Protein AF-A0A1G7Z6Z0-F1 (afdb_monomer)

Radius of gyration: 14.85 Å; Cα contacts (8 Å, |Δi|>4): 49; chains: 1; bounding box: 39×23×39 Å

Organism: NCBI:txid470826

Nearest PDB structures (foldseek):
  7s5k-assembly1_E  TM=9.133E-01  e=5.825E-01  Myxococcus xanthus
  7s5c-assembly1_F  TM=9.000E-01  e=8.445E-01  Myxococcus xanthus
  7s5c-assembly1_D  TM=9.176E-01  e=1.082E+00  Myxococcus xanthus
  3k6c-assembly1_A  TM=8.644E-01  e=9.558E-01  N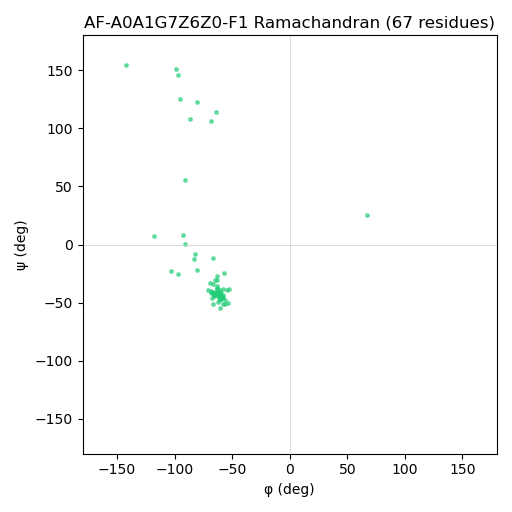itrosomonas europaea
  4wpe-assembly1_A-2  TM=8.448E-01  e=8.877E+00  Saccharomyces cerevisiae S288C

Secondary structure (DSSP, 8-state):
--------HHHHHHHHHHHHHHHHHHHHHHTTT---HHHHHHHHHHHHHHHHHHHHHHHHHHT--GGG-

Structure (mmCIF, N/CA/C/O backbone):
data_AF-A0A1G7Z6Z0-F1
#
_entry.id   AF-A0A1G7Z6Z0-F1
#
loop_
_atom_site.group_PDB
_atom_site.id
_atom_site.type_symbol
_atom_site.label_atom_id
_atom_site.label_alt_id
_atom_site.label_comp_id
_atom_site.label_asym_id
_atom_site.label_entity_id
_atom_site.label_seq_id
_atom_site.pdbx_PDB_ins_code
_atom_site.Cartn_x
_atom_site.Cartn_y
_atom_site.Cartn_z
_atom_site.occupancy
_ato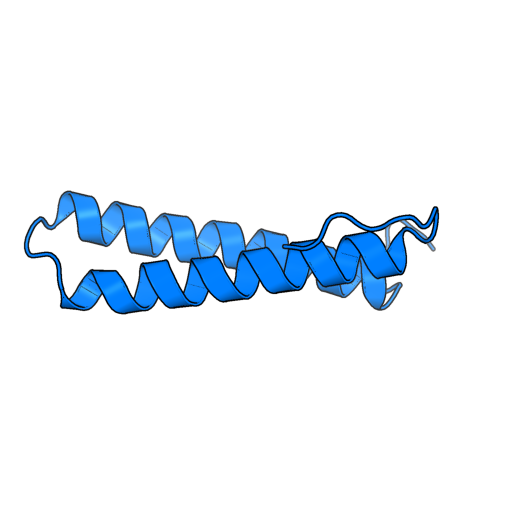m_site.B_iso_or_equiv
_atom_site.auth_seq_id
_atom_site.auth_comp_id
_atom_site.auth_asym_id
_atom_site.auth_atom_id
_atom_site.pdbx_PDB_model_num
ATOM 1 N N . MET A 1 1 ? -6.101 5.703 -11.134 1.00 92.00 1 MET A N 1
ATOM 2 C CA . MET A 1 1 ? -5.166 4.934 -11.994 1.00 92.00 1 MET A CA 1
ATOM 3 C C . MET A 1 1 ? -5.448 5.229 -13.456 1.00 92.00 1 MET A C 1
ATOM 5 O O . MET A 1 1 ? -6.598 5.483 -13.800 1.00 92.00 1 MET A O 1
ATOM 9 N N . LYS A 1 2 ? -4.409 5.237 -14.289 1.00 93.50 2 LYS A N 1
ATOM 10 C CA . LYS A 1 2 ? -4.485 5.524 -15.729 1.00 93.50 2 LYS A CA 1
ATOM 11 C C . LYS A 1 2 ? -4.498 4.228 -16.540 1.00 93.50 2 LYS A C 1
ATOM 13 O O . LYS A 1 2 ? -3.907 3.246 -16.104 1.00 93.50 2 LYS A O 1
ATOM 18 N N . ASP A 1 3 ? -5.123 4.252 -17.711 1.00 95.56 3 ASP A N 1
ATOM 19 C CA . ASP A 1 3 ? -4.964 3.202 -18.718 1.00 95.56 3 ASP A CA 1
A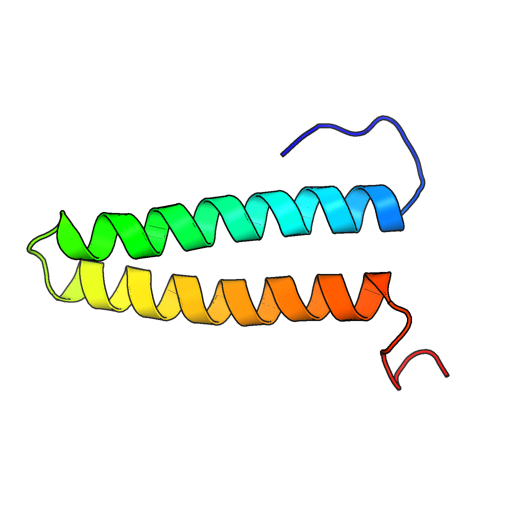TOM 20 C C . ASP A 1 3 ? -3.739 3.533 -19.583 1.00 95.56 3 ASP A C 1
ATOM 22 O O . ASP A 1 3 ? -3.735 4.524 -20.318 1.00 95.56 3 ASP A O 1
ATOM 26 N N . LEU A 1 4 ? -2.653 2.780 -19.406 1.00 96.56 4 LEU A N 1
ATOM 27 C CA . LEU A 1 4 ? -1.369 3.077 -20.033 1.00 96.56 4 LEU A CA 1
ATOM 28 C C . LEU A 1 4 ? -1.205 2.295 -21.339 1.00 96.56 4 LEU A C 1
ATOM 30 O O . LEU A 1 4 ? -1.228 1.069 -21.348 1.00 96.56 4 LEU A O 1
ATOM 34 N N . GLN A 1 5 ? -0.929 3.009 -22.428 1.00 96.81 5 GLN A N 1
ATOM 35 C CA . GLN A 1 5 ? -0.670 2.435 -23.754 1.00 96.81 5 GLN A CA 1
ATOM 36 C C . GLN A 1 5 ? 0.835 2.169 -23.959 1.00 96.81 5 GLN A C 1
ATOM 38 O O . GLN A 1 5 ? 1.457 2.697 -24.877 1.00 96.81 5 GLN A O 1
ATOM 43 N N . THR A 1 6 ? 1.451 1.407 -23.051 1.00 96.56 6 THR A N 1
ATOM 44 C CA . THR A 1 6 ? 2.874 1.016 -23.104 1.00 96.56 6 THR A CA 1
ATOM 45 C C . THR A 1 6 ? 3.054 -0.420 -22.618 1.00 96.56 6 THR A C 1
ATOM 47 O O . THR A 1 6 ? 2.251 -0.910 -21.827 1.00 96.56 6 THR A O 1
ATOM 50 N N . SER A 1 7 ? 4.111 -1.098 -23.064 1.00 95.62 7 SER A N 1
ATOM 51 C CA . SER A 1 7 ? 4.531 -2.402 -22.533 1.00 95.62 7 SER A CA 1
ATOM 52 C C . SER A 1 7 ? 5.541 -2.286 -21.384 1.00 95.62 7 SER A C 1
ATOM 54 O O . SER A 1 7 ? 6.013 -3.306 -20.890 1.00 95.62 7 SER A O 1
ATOM 56 N N . ASP A 1 8 ? 5.915 -1.066 -20.985 1.00 95.44 8 ASP A N 1
ATOM 57 C CA . ASP A 1 8 ? 6.854 -0.830 -19.888 1.00 95.44 8 ASP A CA 1
ATOM 58 C C . ASP A 1 8 ? 6.234 -1.232 -18.540 1.00 95.44 8 ASP A C 1
ATOM 60 O O . ASP A 1 8 ? 5.367 -0.546 -17.992 1.00 95.44 8 ASP A O 1
ATOM 64 N N . ALA A 1 9 ? 6.698 -2.358 -18.001 1.00 95.25 9 ALA A N 1
ATOM 65 C CA . ALA A 1 9 ? 6.218 -2.908 -16.742 1.00 95.25 9 ALA A CA 1
ATOM 66 C C . ALA A 1 9 ? 6.486 -1.982 -15.541 1.00 95.25 9 ALA A C 1
ATOM 68 O O . ALA A 1 9 ? 5.667 -1.942 -14.620 1.00 95.25 9 ALA A O 1
ATOM 69 N N . LYS A 1 10 ? 7.562 -1.180 -15.565 1.00 94.25 10 LYS A N 1
ATOM 70 C CA . LYS A 1 10 ? 7.848 -0.213 -14.496 1.00 94.25 10 LYS A CA 1
ATOM 71 C C . LYS A 1 10 ? 6.825 0.920 -14.492 1.00 94.25 10 LYS A C 1
ATOM 73 O O . LYS A 1 10 ? 6.300 1.254 -13.433 1.00 94.25 10 LYS A O 1
ATOM 78 N N . ALA A 1 11 ? 6.452 1.428 -15.667 1.00 95.88 11 ALA A N 1
ATOM 79 C CA . ALA A 1 11 ? 5.395 2.433 -15.786 1.00 95.88 11 ALA A CA 1
ATOM 80 C C . ALA A 1 11 ? 4.039 1.918 -15.259 1.00 95.88 11 ALA A C 1
ATOM 82 O O . ALA A 1 11 ? 3.308 2.648 -14.582 1.00 95.88 11 ALA A O 1
ATOM 83 N N . HIS A 1 12 ? 3.709 0.646 -15.519 1.00 97.81 12 HIS A N 1
ATOM 84 C CA . HIS A 1 12 ? 2.516 0.004 -14.949 1.00 97.81 12 HIS A CA 1
ATOM 85 C C . HIS A 1 12 ? 2.603 -0.148 -13.428 1.00 97.81 12 HIS A C 1
ATOM 87 O O . HIS A 1 12 ? 1.632 0.177 -12.739 1.00 97.81 12 HIS A O 1
ATOM 93 N N . SER A 1 13 ? 3.757 -0.577 -12.904 1.00 97.31 13 SER A N 1
ATOM 94 C CA . SER A 1 13 ? 4.008 -0.684 -11.460 1.00 97.31 13 SER A CA 1
ATOM 95 C C . SER A 1 13 ? 3.774 0.649 -10.750 1.00 97.31 13 SER A C 1
ATOM 97 O O . SER A 1 13 ? 2.971 0.725 -9.819 1.00 97.31 13 SER A O 1
ATOM 99 N N . GLU A 1 14 ? 4.380 1.726 -11.253 1.00 97.56 14 GLU A N 1
ATOM 100 C CA . GLU A 1 14 ? 4.274 3.063 -10.664 1.00 97.56 14 GLU A CA 1
ATOM 101 C C . GLU A 1 14 ? 2.821 3.573 -10.652 1.00 97.56 14 GLU A C 1
ATOM 103 O O . GLU A 1 14 ? 2.352 4.146 -9.662 1.00 97.56 14 GLU A O 1
ATOM 108 N N . ASN A 1 15 ? 2.071 3.328 -11.732 1.00 98.31 15 ASN A N 1
ATOM 109 C CA . ASN A 1 15 ? 0.660 3.707 -11.834 1.00 98.31 15 ASN A CA 1
ATOM 110 C C . ASN A 1 15 ? -0.224 2.950 -10.828 1.00 98.31 15 ASN A C 1
ATOM 112 O O . ASN A 1 15 ? -1.098 3.560 -10.200 1.00 98.31 15 ASN A O 1
ATOM 116 N N . ILE A 1 16 ? 0.022 1.652 -10.628 1.00 98.50 16 ILE A N 1
ATOM 117 C CA . ILE A 1 16 ? -0.680 0.852 -9.614 1.00 98.50 16 ILE A CA 1
ATOM 118 C C . ILE A 1 16 ? -0.298 1.324 -8.209 1.00 98.50 16 ILE A C 1
ATOM 120 O O . ILE A 1 16 ? -1.181 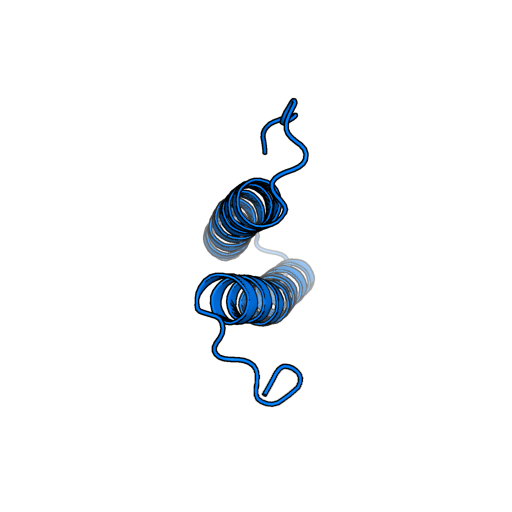1.571 -7.383 1.00 98.50 16 ILE A O 1
ATOM 124 N N . ARG A 1 17 ? 0.995 1.532 -7.941 1.00 98.25 17 ARG A N 1
ATOM 125 C CA . ARG A 1 17 ? 1.495 2.017 -6.648 1.00 98.25 17 ARG A CA 1
ATOM 126 C C . ARG A 1 17 ? 0.891 3.370 -6.270 1.00 98.25 17 ARG A C 1
ATOM 128 O O . ARG A 1 17 ? 0.535 3.575 -5.107 1.00 98.25 17 ARG A O 1
ATOM 135 N N . SER A 1 18 ? 0.711 4.269 -7.242 1.00 98.44 18 SER A N 1
ATOM 136 C CA . SER A 1 18 ? -0.010 5.534 -7.050 1.00 98.44 18 SER A CA 1
ATOM 137 C C . SER A 1 18 ? -1.470 5.301 -6.650 1.00 98.44 18 SER A C 1
ATOM 139 O O . SER A 1 18 ? -1.942 5.897 -5.683 1.00 98.44 18 SER A O 1
ATOM 141 N N . GLY A 1 19 ? -2.175 4.390 -7.329 1.00 98.62 19 GLY A N 1
ATOM 142 C CA . GLY A 1 19 ? -3.552 4.023 -6.975 1.00 98.62 19 GLY A CA 1
ATOM 143 C C . GLY A 1 19 ? -3.679 3.440 -5.564 1.00 98.62 19 GLY A C 1
ATOM 144 O O . GLY A 1 19 ? -4.582 3.817 -4.816 1.00 98.62 19 GLY A O 1
ATOM 145 N N . LEU A 1 20 ? -2.740 2.577 -5.161 1.00 98.69 20 LEU A N 1
ATOM 146 C CA . LEU A 1 20 ? -2.673 2.050 -3.794 1.00 98.69 20 LEU A CA 1
ATOM 147 C C . LEU A 1 20 ? -2.478 3.180 -2.776 1.00 98.69 20 LEU A C 1
ATOM 149 O O . LEU A 1 20 ? -3.163 3.216 -1.756 1.00 98.69 20 LEU A O 1
ATOM 153 N N . GLN A 1 21 ? -1.584 4.132 -3.057 1.00 98.62 21 GLN A N 1
ATOM 154 C CA . GLN A 1 21 ? -1.336 5.280 -2.182 1.00 98.62 21 GLN A CA 1
ATOM 155 C C . GLN A 1 21 ? -2.581 6.164 -2.007 1.00 98.62 21 GLN A C 1
ATOM 157 O O . GLN A 1 21 ? -2.872 6.582 -0.883 1.00 98.62 21 GLN A O 1
ATOM 162 N N . GLU A 1 22 ? -3.314 6.434 -3.088 1.00 98.69 22 GLU A N 1
ATOM 163 C CA . GLU A 1 22 ? -4.576 7.185 -3.053 1.00 98.69 22 GLU A CA 1
ATOM 164 C C . GLU A 1 22 ? -5.623 6.472 -2.183 1.00 98.69 22 GLU A C 1
ATOM 166 O O . GLU A 1 22 ? -6.222 7.091 -1.298 1.00 98.69 22 GLU A O 1
ATOM 171 N N . LEU A 1 23 ? -5.788 5.158 -2.366 1.00 98.69 23 LEU A N 1
ATOM 172 C CA . LEU A 1 23 ? -6.748 4.363 -1.599 1.00 98.69 23 LEU A CA 1
ATOM 173 C C . LEU A 1 23 ? -6.373 4.267 -0.112 1.00 98.69 23 LEU A C 1
ATOM 175 O O . LEU A 1 23 ? -7.240 4.433 0.744 1.00 98.69 23 LEU A O 1
ATOM 179 N N . ILE A 1 24 ? -5.090 4.078 0.216 1.00 98.81 24 ILE A N 1
ATOM 180 C CA . ILE A 1 24 ? -4.596 4.081 1.606 1.00 98.81 24 ILE A CA 1
ATOM 181 C C . ILE A 1 24 ? -4.933 5.407 2.296 1.00 98.81 24 ILE A C 1
ATOM 183 O O . ILE A 1 24 ? -5.388 5.412 3.441 1.00 98.81 24 ILE A O 1
ATOM 187 N N . VAL A 1 25 ? -4.716 6.537 1.615 1.00 98.69 25 VAL A N 1
ATOM 188 C CA . VAL A 1 25 ? -5.050 7.865 2.155 1.00 98.69 25 VAL A CA 1
ATOM 189 C C . VAL A 1 25 ? -6.552 7.989 2.388 1.00 98.69 25 VAL A C 1
ATOM 191 O O . VAL A 1 25 ? -6.959 8.492 3.436 1.00 98.69 25 VAL A O 1
ATOM 194 N N . HIS A 1 26 ? -7.372 7.507 1.453 1.00 98.38 26 HIS A N 1
ATOM 195 C CA . HIS A 1 26 ? -8.825 7.539 1.588 1.00 98.38 26 HIS A CA 1
ATOM 196 C C . HIS A 1 26 ? -9.310 6.715 2.789 1.00 98.38 26 HIS A C 1
ATOM 198 O O . HIS A 1 26 ? -10.022 7.244 3.639 1.00 98.38 26 HIS A O 1
ATOM 204 N N . LEU A 1 27 ? -8.846 5.466 2.915 1.00 98.62 27 LEU A N 1
ATOM 205 C CA . LEU A 1 27 ? -9.169 4.583 4.041 1.00 98.62 27 LEU A CA 1
ATOM 206 C C . LEU A 1 27 ? -8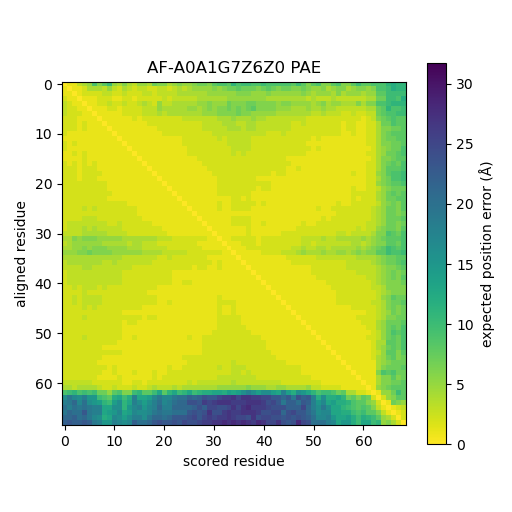.802 5.229 5.380 1.00 98.62 27 LEU A C 1
ATOM 208 O O . LEU A 1 27 ? -9.637 5.304 6.278 1.00 98.62 27 LEU A O 1
ATOM 212 N N . LYS A 1 28 ? -7.587 5.782 5.493 1.00 98.31 28 LYS A N 1
ATOM 213 C CA . LYS A 1 28 ? -7.136 6.458 6.719 1.00 98.31 28 LYS A CA 1
ATOM 214 C C . LYS A 1 28 ? -7.965 7.697 7.054 1.00 98.31 28 LYS A C 1
ATOM 216 O O . LYS A 1 28 ? -8.228 7.962 8.224 1.00 98.31 28 LYS A O 1
ATOM 221 N N . LYS A 1 29 ? -8.384 8.455 6.038 1.00 98.44 29 LYS A N 1
ATOM 222 C CA . LYS A 1 29 ? -9.228 9.643 6.211 1.00 98.44 29 LYS A CA 1
ATOM 223 C C . LYS A 1 29 ? -10.643 9.279 6.663 1.00 98.44 29 LYS A C 1
ATOM 225 O O . LYS A 1 29 ? -11.255 10.063 7.380 1.00 98.44 29 LYS A O 1
ATOM 230 N N . ASP A 1 30 ? -11.171 8.137 6.241 1.00 98.38 30 ASP A N 1
ATOM 231 C CA . ASP A 1 30 ? -12.546 7.742 6.552 1.00 98.38 30 ASP A CA 1
ATOM 232 C C . ASP A 1 30 ? -12.705 7.137 7.948 1.00 98.38 30 ASP A C 1
ATOM 234 O O . ASP A 1 30 ? -13.788 7.249 8.518 1.00 98.38 30 ASP A O 1
ATOM 238 N N . ILE A 1 31 ? -11.632 6.617 8.558 1.00 98.12 31 ILE A N 1
ATOM 239 C CA . ILE A 1 31 ? -11.641 6.159 9.962 1.00 98.12 31 ILE A CA 1
ATOM 240 C C . ILE A 1 31 ? -12.172 7.247 10.912 1.00 98.12 31 ILE A C 1
ATOM 242 O O . ILE A 1 31 ? -12.905 6.935 11.849 1.00 98.12 31 ILE A O 1
ATOM 246 N N . SER A 1 32 ? -11.844 8.524 10.675 1.00 95.38 32 SER A N 1
ATOM 247 C CA . SER A 1 32 ? -12.310 9.640 11.514 1.00 95.38 32 SER A CA 1
ATOM 248 C C . SER A 1 32 ? -13.716 10.144 11.174 1.00 95.38 32 SER A C 1
ATOM 250 O O . SER A 1 32 ? -14.246 10.975 11.908 1.00 95.38 32 SER A O 1
ATOM 252 N N . LYS A 1 33 ? -14.319 9.670 10.078 1.00 97.75 33 LYS A N 1
ATOM 253 C CA . LYS A 1 33 ? -15.652 10.093 9.617 1.00 97.75 33 LYS A CA 1
ATOM 254 C C . LYS A 1 33 ? -16.752 9.089 9.927 1.00 97.75 33 LYS A C 1
ATOM 256 O O . LYS A 1 33 ? -17.921 9.459 9.900 1.00 97.75 33 LYS A O 1
ATOM 261 N N . VAL A 1 34 ? -16.395 7.823 10.123 1.00 97.44 34 VAL A N 1
ATOM 262 C CA . VAL A 1 34 ? -17.355 6.757 10.419 1.00 97.44 34 VAL A CA 1
ATOM 263 C C . VAL A 1 34 ? -17.424 6.515 11.919 1.00 97.44 34 VAL A C 1
ATOM 265 O O . VAL A 1 34 ? -16.410 6.604 12.604 1.00 97.44 34 VAL A O 1
ATOM 268 N N . ASP A 1 35 ? -18.602 6.169 12.432 1.00 97.94 35 ASP A N 1
ATOM 269 C CA . ASP A 1 35 ? -18.779 5.823 13.849 1.00 97.94 35 ASP A CA 1
ATOM 270 C C . ASP A 1 35 ? -18.748 4.312 14.099 1.00 97.94 35 ASP A C 1
ATOM 272 O O . ASP A 1 35 ? -18.370 3.892 15.191 1.00 97.94 35 ASP A O 1
ATOM 276 N N . ASP A 1 36 ? -19.080 3.491 13.093 1.00 98.62 36 ASP A N 1
ATOM 277 C CA . ASP A 1 36 ? -19.108 2.030 13.219 1.00 98.62 36 ASP A CA 1
ATOM 278 C C . ASP A 1 36 ? -17.699 1.468 13.514 1.00 98.62 36 ASP A C 1
ATOM 280 O O . ASP A 1 36 ? -16.817 1.523 12.647 1.00 98.62 36 ASP A O 1
ATOM 284 N N . PRO A 1 37 ? -17.467 0.880 14.705 1.00 98.19 37 PRO A N 1
ATOM 285 C CA . PRO A 1 37 ? -16.163 0.336 15.067 1.00 98.19 37 PRO A CA 1
ATOM 286 C C . PRO A 1 37 ? -15.719 -0.827 14.169 1.00 98.19 37 PRO A C 1
ATOM 288 O O . PRO A 1 37 ? -14.516 -1.011 13.978 1.00 98.19 37 PRO A O 1
ATOM 291 N N . LYS A 1 38 ? -16.645 -1.584 13.563 1.00 98.62 38 LYS A N 1
ATOM 292 C CA . LYS A 1 38 ? -16.286 -2.648 12.609 1.00 98.62 38 LYS A CA 1
ATOM 293 C C . LYS A 1 38 ? -15.767 -2.067 11.296 1.00 98.62 38 LYS A C 1
ATOM 295 O O . LYS A 1 38 ? -14.802 -2.589 10.742 1.00 98.62 38 LYS A O 1
ATOM 300 N N . ALA A 1 39 ? -16.368 -0.974 10.825 1.00 98.62 39 ALA A N 1
ATOM 301 C CA . ALA A 1 39 ? -15.898 -0.265 9.639 1.00 98.62 39 ALA A CA 1
ATOM 302 C C . ALA A 1 39 ? -14.503 0.340 9.862 1.00 98.62 39 ALA A C 1
ATOM 304 O O . ALA A 1 39 ? -13.642 0.209 8.995 1.00 98.62 39 ALA A O 1
ATOM 305 N N . LYS A 1 40 ? -14.243 0.922 11.043 1.00 98.69 40 LYS A N 1
ATOM 306 C CA . LYS A 1 40 ? -12.906 1.431 11.402 1.00 98.69 40 LYS A CA 1
ATOM 307 C C . LYS A 1 40 ? -11.847 0.337 11.336 1.00 98.69 40 LYS A C 1
ATOM 309 O O . LYS A 1 40 ? -10.859 0.505 10.629 1.00 98.69 40 LYS A O 1
ATOM 314 N N . ALA A 1 41 ? -12.102 -0.796 11.994 1.00 98.56 41 ALA A N 1
ATOM 315 C CA . ALA A 1 41 ? -11.188 -1.935 11.978 1.00 98.56 41 ALA A CA 1
ATOM 316 C C . ALA A 1 41 ? -10.934 -2.437 10.546 1.00 98.56 41 ALA A C 1
ATOM 318 O O . ALA A 1 41 ? -9.790 -2.659 10.158 1.00 98.56 41 ALA A O 1
ATOM 319 N N . LEU A 1 42 ? -11.986 -2.539 9.723 1.00 9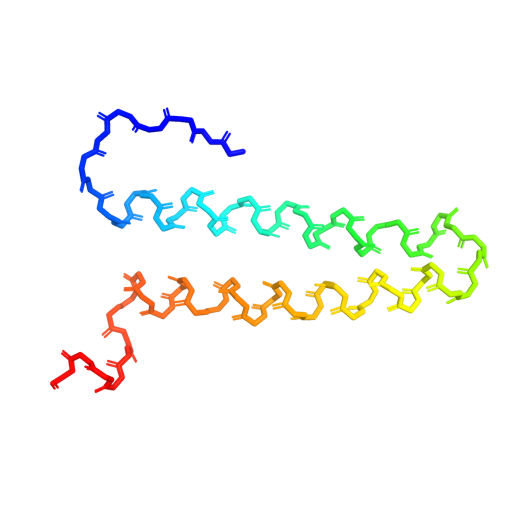8.75 42 LEU A N 1
ATOM 320 C CA . LEU A 1 42 ? -11.849 -2.908 8.314 1.00 98.75 42 LEU A CA 1
ATOM 321 C C . LEU A 1 42 ? -10.951 -1.926 7.545 1.00 98.75 42 LEU A C 1
ATOM 323 O O . LEU A 1 42 ? -10.097 -2.366 6.772 1.00 98.75 42 LEU A O 1
ATOM 327 N N . PHE A 1 43 ? -11.125 -0.616 7.733 1.00 98.75 43 PHE A N 1
ATOM 328 C CA . PHE A 1 43 ? -10.330 0.401 7.038 1.00 98.75 43 PHE A CA 1
ATOM 329 C C . PHE A 1 43 ? -8.868 0.408 7.486 1.00 98.75 43 PHE A C 1
ATOM 331 O O . PHE A 1 43 ? -7.982 0.528 6.639 1.00 98.75 43 PHE A O 1
ATOM 338 N N . GLU A 1 44 ? -8.612 0.231 8.783 1.00 98.62 44 GLU A N 1
ATOM 339 C CA . GLU A 1 44 ? -7.264 0.108 9.347 1.00 98.62 44 GLU A CA 1
ATOM 340 C C . GLU A 1 44 ? -6.530 -1.100 8.764 1.00 98.62 44 GLU A C 1
ATOM 342 O O . GLU A 1 44 ? -5.469 -0.937 8.156 1.00 98.62 44 GLU A O 1
ATOM 347 N N . THR A 1 45 ? -7.132 -2.290 8.851 1.00 98.62 45 THR A N 1
ATOM 348 C CA . THR A 1 45 ? -6.539 -3.521 8.310 1.00 98.62 45 THR A CA 1
ATOM 349 C C . THR A 1 45 ? -6.353 -3.437 6.795 1.00 98.62 45 THR A C 1
ATOM 351 O O . THR A 1 45 ? -5.312 -3.833 6.272 1.00 98.62 45 THR A O 1
ATOM 354 N N . SER A 1 46 ? -7.322 -2.869 6.069 1.00 98.81 46 SER A N 1
ATOM 355 C CA . SER A 1 46 ? -7.198 -2.680 4.619 1.00 98.81 46 SER A CA 1
ATOM 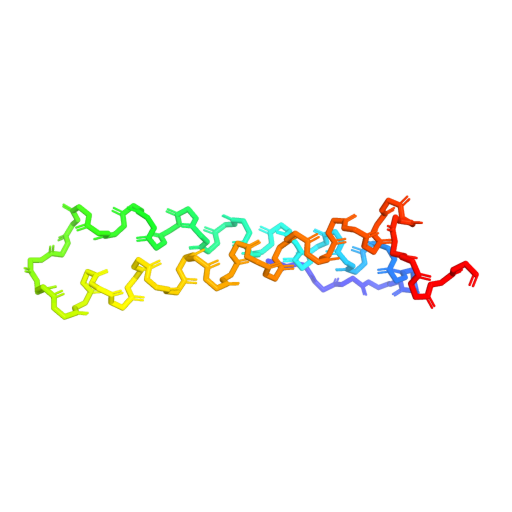356 C C . SER A 1 46 ? -6.036 -1.746 4.274 1.00 98.81 46 SER A C 1
ATOM 358 O O . SER A 1 46 ? -5.250 -2.046 3.377 1.00 98.81 46 SER A O 1
ATOM 360 N N . ALA A 1 47 ? -5.881 -0.630 4.994 1.00 98.75 47 ALA A N 1
ATOM 361 C CA . ALA A 1 47 ? -4.786 0.309 4.766 1.00 98.75 47 ALA A CA 1
ATOM 362 C C . ALA A 1 47 ? -3.412 -0.324 5.043 1.00 98.75 47 ALA A C 1
ATOM 364 O O . ALA A 1 47 ? -2.448 -0.018 4.336 1.00 98.75 47 ALA A O 1
ATOM 365 N N . GLU A 1 48 ? -3.312 -1.205 6.039 1.00 98.69 48 GLU A N 1
ATOM 366 C CA . GLU A 1 48 ? -2.089 -1.947 6.354 1.00 98.69 48 GLU A CA 1
ATOM 367 C C . GLU A 1 48 ? -1.720 -2.942 5.245 1.00 98.69 48 GLU A C 1
ATOM 369 O O . GLU A 1 48 ? -0.612 -2.875 4.707 1.00 98.69 48 GLU A O 1
ATOM 374 N N . VAL A 1 49 ? -2.663 -3.791 4.821 1.00 98.81 49 VAL A N 1
ATOM 375 C CA . VAL A 1 49 ? -2.440 -4.763 3.735 1.00 98.81 49 VAL A CA 1
ATOM 376 C C . VAL A 1 49 ? -2.038 -4.054 2.441 1.00 98.81 49 VAL A C 1
ATOM 378 O O . VAL A 1 49 ? -1.052 -4.427 1.800 1.00 98.81 49 VAL A O 1
ATOM 381 N N . LEU A 1 50 ? -2.748 -2.983 2.075 1.00 98.81 50 LEU A N 1
ATOM 382 C CA . LEU A 1 50 ? -2.418 -2.192 0.889 1.00 98.81 50 LEU A CA 1
ATOM 383 C C . LEU A 1 50 ? -1.058 -1.497 1.018 1.00 98.81 50 LEU A C 1
ATOM 385 O O . LEU A 1 50 ? -0.383 -1.310 0.009 1.00 98.81 50 LEU A O 1
ATOM 389 N N . THR A 1 51 ? -0.629 -1.133 2.232 1.00 98.75 51 THR A N 1
ATOM 390 C CA . THR A 1 51 ? 0.719 -0.588 2.460 1.00 98.75 51 THR A CA 1
ATOM 391 C C . THR A 1 51 ? 1.785 -1.643 2.173 1.00 98.75 51 THR A C 1
ATOM 393 O O . THR A 1 51 ? 2.751 -1.328 1.482 1.00 98.75 51 THR A O 1
ATOM 396 N N . GLY A 1 52 ? 1.590 -2.889 2.619 1.00 98.06 52 GLY A N 1
ATOM 397 C CA . GLY A 1 52 ? 2.478 -4.006 2.281 1.00 98.06 52 GLY A CA 1
ATOM 398 C C . GLY A 1 52 ? 2.571 -4.242 0.771 1.00 98.06 52 GLY A C 1
ATOM 399 O O . GLY A 1 52 ? 3.672 -4.317 0.227 1.00 98.06 52 GLY A O 1
ATOM 400 N N . LEU A 1 53 ? 1.428 -4.249 0.074 1.00 98.50 53 LEU A N 1
ATOM 401 C CA . LEU A 1 53 ? 1.403 -4.343 -1.390 1.00 98.50 53 LEU A CA 1
ATOM 402 C C . LEU A 1 53 ? 2.133 -3.166 -2.043 1.00 98.50 53 LEU A C 1
ATOM 404 O O . LEU A 1 53 ? 2.998 -3.378 -2.882 1.00 98.50 53 LEU A O 1
ATOM 408 N N . LYS A 1 54 ? 1.860 -1.926 -1.624 1.00 98.44 54 LYS A N 1
ATOM 409 C CA . LYS A 1 54 ? 2.535 -0.729 -2.150 1.00 98.44 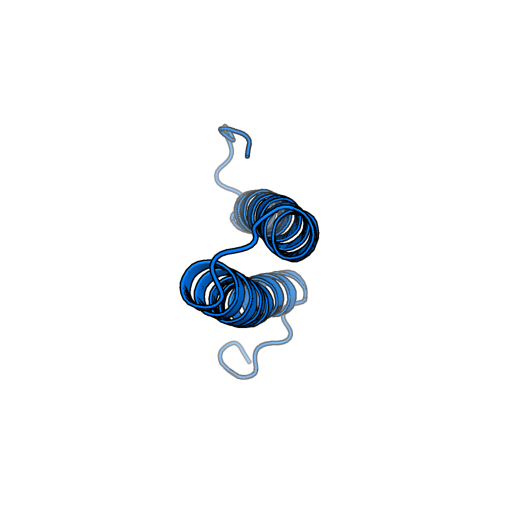54 LYS A CA 1
ATOM 410 C C . LYS A 1 54 ? 4.060 -0.837 -2.035 1.00 98.44 54 LYS A C 1
ATOM 412 O O . LYS A 1 54 ? 4.769 -0.408 -2.941 1.00 98.44 54 LYS A O 1
ATOM 417 N N . THR A 1 55 ? 4.551 -1.392 -0.929 1.00 97.12 55 THR A N 1
ATOM 418 C CA . THR A 1 55 ? 5.981 -1.621 -0.695 1.00 97.12 55 THR A CA 1
ATOM 419 C C . THR A 1 55 ? 6.557 -2.678 -1.638 1.00 97.12 55 THR A C 1
ATOM 421 O O . THR A 1 55 ? 7.632 -2.456 -2.179 1.00 97.12 55 THR A O 1
ATOM 424 N N . ALA A 1 56 ? 5.840 -3.771 -1.917 1.00 96.62 56 ALA A N 1
ATOM 425 C CA . ALA A 1 56 ? 6.286 -4.761 -2.904 1.00 96.62 56 ALA A CA 1
ATOM 426 C C . ALA A 1 56 ? 6.462 -4.144 -4.306 1.00 96.62 56 ALA A C 1
ATOM 428 O O . ALA A 1 56 ? 7.474 -4.369 -4.961 1.00 96.62 56 ALA A O 1
ATOM 429 N N . PHE A 1 57 ? 5.537 -3.276 -4.732 1.00 96.50 57 PHE A N 1
ATOM 430 C CA . PHE A 1 57 ? 5.676 -2.533 -5.994 1.00 96.50 57 PHE A CA 1
ATOM 431 C C . PHE A 1 57 ? 6.894 -1.594 -5.988 1.00 96.50 57 PHE A C 1
ATOM 433 O O . PHE A 1 57 ? 7.593 -1.479 -6.990 1.00 96.50 57 PHE A O 1
ATOM 440 N N . LEU A 1 58 ? 7.195 -0.949 -4.855 1.00 95.69 58 LEU A N 1
ATOM 441 C CA . LEU A 1 58 ? 8.410 -0.140 -4.727 1.00 95.69 58 LEU A CA 1
ATOM 442 C C . LEU A 1 58 ? 9.679 -1.002 -4.843 1.00 95.69 58 LEU A C 1
ATOM 444 O O . LEU A 1 58 ? 10.604 -0.625 -5.554 1.00 95.69 58 LEU A O 1
ATOM 448 N N . HIS A 1 59 ? 9.716 -2.169 -4.196 1.00 94.88 59 HIS A N 1
ATOM 449 C CA . HIS A 1 59 ? 10.860 -3.082 -4.285 1.00 94.88 59 HIS A CA 1
ATOM 450 C C . HIS A 1 59 ? 11.088 -3.593 -5.716 1.00 94.88 59 HIS A C 1
ATOM 452 O O . HIS A 1 59 ? 12.233 -3.605 -6.174 1.00 94.88 59 HIS A O 1
ATOM 458 N N . TYR A 1 60 ? 10.007 -3.929 -6.433 1.00 93.44 60 TYR A N 1
ATOM 459 C CA . TYR A 1 60 ? 10.017 -4.216 -7.873 1.00 93.44 60 TYR A CA 1
ATOM 460 C C . TYR A 1 60 ? 10.660 -3.059 -8.664 1.00 93.44 60 TYR A C 1
ATOM 462 O O . TYR A 1 60 ? 11.569 -3.275 -9.465 1.00 93.44 60 TYR A O 1
ATOM 470 N N . GLU A 1 61 ? 10.229 -1.814 -8.421 1.00 93.31 61 GLU A N 1
ATOM 471 C CA . GLU A 1 61 ? 10.692 -0.615 -9.146 1.00 93.31 61 GLU A CA 1
ATOM 472 C C . GLU A 1 61 ? 12.168 -0.272 -8.903 1.00 93.31 61 GLU A C 1
ATOM 474 O O . GLU A 1 61 ? 12.834 0.269 -9.799 1.00 93.31 61 GLU A O 1
ATOM 479 N N . GLU A 1 62 ? 12.656 -0.544 -7.692 1.00 90.19 62 GLU A N 1
ATOM 480 C CA . GLU A 1 62 ? 14.039 -0.320 -7.263 1.00 90.19 62 GLU A CA 1
ATOM 481 C C . GLU A 1 62 ? 14.983 -1.464 -7.668 1.00 90.19 62 GLU A C 1
ATOM 483 O O . GLU A 1 62 ? 16.200 -1.299 -7.592 1.00 90.19 62 GLU A O 1
ATOM 488 N N . GLY A 1 63 ? 14.450 -2.610 -8.112 1.00 80.44 63 GLY A N 1
ATOM 489 C CA . GLY A 1 63 ? 15.243 -3.812 -8.388 1.00 80.44 63 GLY A CA 1
ATOM 490 C C . GLY A 1 63 ? 15.852 -4.431 -7.123 1.00 80.44 63 GLY A C 1
ATOM 491 O O . GLY A 1 63 ? 16.889 -5.086 -7.195 1.00 80.44 63 GLY A O 1
ATOM 492 N N . ASN A 1 64 ? 15.229 -4.197 -5.963 1.00 62.81 64 ASN A N 1
ATOM 493 C CA . ASN A 1 64 ? 15.746 -4.556 -4.637 1.00 62.81 64 ASN A CA 1
ATOM 494 C C . ASN A 1 64 ? 15.266 -5.933 -4.134 1.00 62.81 64 ASN A C 1
ATOM 496 O O . ASN A 1 64 ? 15.511 -6.284 -2.979 1.00 62.81 64 ASN A O 1
ATOM 500 N N . GLU A 1 65 ? 14.594 -6.734 -4.964 1.00 57.44 65 GLU A N 1
ATOM 501 C CA . GLU A 1 65 ? 14.166 -8.080 -4.572 1.00 57.44 65 GLU A CA 1
ATOM 502 C C . GLU A 1 65 ? 15.317 -9.092 -4.684 1.00 57.44 65 GLU A C 1
ATOM 504 O O . GLU A 1 65 ? 15.872 -9.309 -5.761 1.00 57.44 65 GLU A O 1
ATOM 509 N N . GLU A 1 66 ? 15.647 -9.776 -3.579 1.00 55.62 66 GLU A N 1
ATOM 510 C CA . GLU A 1 66 ? 16.612 -10.892 -3.592 1.00 55.62 66 GLU A CA 1
ATOM 511 C C . GLU A 1 66 ? 16.210 -12.015 -4.558 1.00 55.62 66 GLU A C 1
ATOM 513 O O . GLU A 1 66 ? 17.074 -12.733 -5.047 1.00 55.62 66 GLU A O 1
ATOM 518 N N . ALA A 1 67 ? 14.918 -12.141 -4.874 1.00 57.16 67 ALA A N 1
ATOM 519 C CA . ALA A 1 67 ? 14.397 -13.132 -5.813 1.00 57.16 67 ALA A CA 1
ATOM 520 C C . ALA A 1 67 ? 14.852 -12.917 -7.272 1.00 57.16 67 ALA A C 1
ATOM 522 O O . ALA A 1 67 ? 14.623 -13.795 -8.104 1.00 57.16 67 ALA A O 1
ATOM 523 N N . TRP A 1 68 ?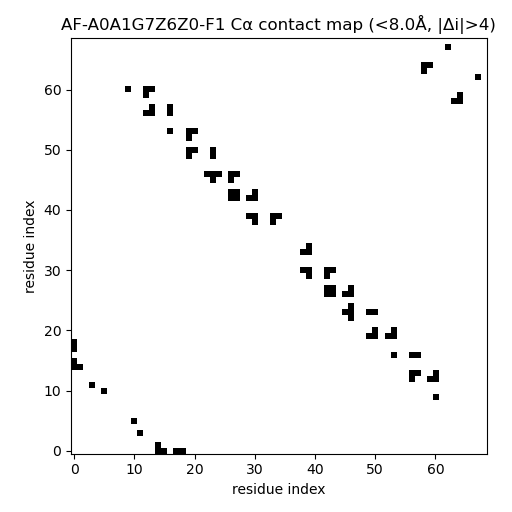 15.458 -11.769 -7.597 1.00 55.97 68 TRP A N 1
ATOM 524 C CA . TRP A 1 68 ? 15.886 -11.403 -8.953 1.00 55.97 68 TRP A CA 1
ATOM 525 C C . TRP A 1 68 ? 17.398 -11.188 -9.107 1.00 55.97 68 TRP A C 1
ATOM 527 O O . TRP A 1 68 ? 17.842 -10.727 -10.163 1.00 55.97 68 TRP A O 1
ATOM 537 N N . LYS A 1 69 ? 18.183 -11.495 -8.070 1.00 48.53 69 LYS A N 1
ATOM 538 C CA . LYS A 1 69 ? 19.641 -11.626 -8.186 1.00 48.53 69 LYS A CA 1
ATOM 539 C C . LYS A 1 69 ? 20.041 -13.002 -8.703 1.00 48.53 69 LYS A C 1
ATOM 541 O O . LYS A 1 69 ? 19.344 -13.987 -8.378 1.00 48.53 69 LYS A O 1
#

pLDDT: mean 93.52, std 11.88, range [48.53, 98.81]

Sequence (69 aa):
MKDLQTSDAKAHSENIRSGLQELIVHLKKDISKVDDPKAKALFETSAEVLTGLKTAFLHYEEGNEEAWK

Mean predicted aligned error: 3.91 Å

Solvent-accessible surface area (backbone atoms only — not comparable to full-atom values): 3977 Å² total; per-residue (Å²): 114,78,91,74,97,66,88,54,63,60,62,53,39,54,40,49,34,50,39,41,54,54,50,34,52,49,33,61,60,42,46,81,73,54,84,55,67,68,59,35,53,51,31,52,53,50,32,50,54,45,48,56,51,36,48,51,43,48,32,63,70,69,67,67,47,76,90,76,111

Foldseek 3Di:
DDDDPDPPVLVVLVVVLVVLVVLLVVLVVCLVVDDDPVSNVVSVVSSVVSVVVSVVSVCVNVVVDPVND